Protein AF-A0A314UT58-F1 (afdb_monomer)

Secondary structure (DSSP, 8-state):
-HHHHHHHHHHHHHHTT--------SS-BPTT-B-SSGGGBPTTEEEEE-TTT-SSEEEEES----TT--S---S-GGGS-----TTTT-BTTPPPSSSPPP-SPP-B-S-HHHHHHHTTT-SHHHHHHHHHHHHHHSSSSGGGBPTTSPTT-B--

Sequence (156 aa):
MKTRQNLLLMIIASAAVFSVATACSNGQCKLLEACSSDGDCEAGLFCFSCPEAFSGSRCIRSTITDQFKLLNNSLPFNKYAFLTTHNAFAIEGEPSHTGIPRVTFTNQEDTITQQLNRSEGGGSFQALDNLNGELLCGCNDVHACVPGSPPGSCQP

Radius of gyration: 25.53 Å; Cα contacts (8 Å, |Δi|>4): 212; chains: 1; bounding box: 88×30×46 Å

Organism: NCBI:txid2094558

pLDDT: mean 77.97, std 12.22, range [48.78, 93.25]

Solvent-accessible surface area (backbone atoms only — not comparable to full-atom values): 9375 Å² total; per-residue (Å²): 113,71,69,60,53,52,51,52,52,51,53,53,56,57,58,71,69,65,74,72,82,72,59,46,68,80,33,68,18,48,83,72,33,48,33,92,42,48,66,13,19,25,92,61,32,28,46,45,66,47,80,93,81,40,89,63,35,21,10,39,74,48,46,72,82,70,87,58,64,73,88,66,82,87,62,63,79,92,76,62,74,67,81,79,69,83,64,57,84,30,30,59,92,63,77,61,91,80,76,59,79,80,89,66,78,62,81,24,86,49,56,66,69,51,56,42,52,50,41,73,69,52,38,60,62,45,52,47,35,25,49,44,4,43,72,76,27,51,19,83,28,42,89,21,47,46,87,94,54,64,72,57,49,58,52,135

Mean predicted aligned error: 14.76 Å

InterPro domains:
  IPR017946 PLC-like phosphodiesterase, TIM beta/alpha-barrel domain superfamily [SSF51695] (71-117)
  IPR051057 Phosphoinositide phospholipase C domain-containing protein [PTHR13593] (39-117)

Foldseek 3Di:
DVVVVVVVVVVVVVVVPPPPPPQQAQQDFDAFTADDFQRRHHPQWTWDDDPVPDPHTGTHGLEDPPPQPPPDLPDPPVVGDFDDDDPLVLEPPDDDPPPDDDPDHRDHPDHPVSVCVRSVVCTSVVSVQQNCLCVVANDRGVVQHDPPDHRPNGDD

Structure (mmCIF, N/CA/C/O backbone):
data_AF-A0A314UT58-F1
#
_entry.id   AF-A0A314UT58-F1
#
loop_
_atom_site.group_PDB
_atom_site.id
_atom_site.type_symbol
_atom_site.label_atom_id
_atom_site.label_alt_id
_atom_site.label_comp_id
_atom_site.label_asym_id
_atom_site.label_entity_id
_atom_site.label_seq_id
_atom_site.pdbx_PDB_ins_code
_atom_site.Cartn_x
_atom_site.Cartn_y
_atom_site.Cartn_z
_atom_site.occupancy
_atom_site.B_iso_or_equiv
_atom_site.auth_seq_id
_atom_site.auth_comp_id
_atom_site.auth_asym_id
_atom_site.auth_atom_id
_atom_site.pdbx_PDB_model_num
ATOM 1 N N . MET A 1 1 ? 67.245 2.600 -13.941 1.00 60.50 1 MET A N 1
ATOM 2 C CA . MET A 1 1 ? 66.600 2.868 -12.629 1.00 60.50 1 MET A CA 1
ATOM 3 C C . MET A 1 1 ? 65.533 3.965 -12.683 1.00 60.50 1 MET A C 1
ATOM 5 O O . MET A 1 1 ? 64.432 3.693 -12.229 1.00 60.50 1 MET A O 1
ATOM 9 N N . LYS A 1 2 ? 65.779 5.142 -13.288 1.00 58.91 2 LYS A N 1
ATOM 10 C CA . LYS A 1 2 ? 64.786 6.242 -13.391 1.00 58.91 2 LYS A CA 1
ATOM 11 C C . LYS A 1 2 ? 63.446 5.866 -14.053 1.00 58.91 2 LYS A C 1
ATOM 13 O O . LYS A 1 2 ? 62.396 6.263 -13.570 1.00 58.91 2 LYS A O 1
ATOM 18 N N . THR A 1 3 ? 63.459 5.046 -15.104 1.00 57.88 3 THR A N 1
ATOM 19 C CA . THR A 1 3 ? 62.243 4.655 -15.846 1.00 57.88 3 THR A CA 1
ATOM 20 C C . THR A 1 3 ? 61.321 3.716 -15.059 1.00 57.88 3 THR A C 1
ATOM 22 O O . THR A 1 3 ? 60.106 3.832 -15.157 1.00 57.88 3 THR A O 1
ATOM 25 N N . ARG A 1 4 ? 61.885 2.827 -14.223 1.00 64.50 4 ARG A N 1
ATOM 26 C CA . ARG A 1 4 ? 61.108 1.961 -13.314 1.00 64.50 4 ARG A CA 1
ATOM 27 C C . ARG A 1 4 ? 60.484 2.755 -12.165 1.00 64.50 4 ARG A C 1
ATOM 29 O O . ARG A 1 4 ? 59.336 2.500 -11.829 1.00 64.50 4 ARG A O 1
ATOM 36 N N . GLN A 1 5 ? 61.211 3.731 -11.614 1.00 67.69 5 GLN A N 1
ATOM 37 C CA . GLN A 1 5 ? 60.709 4.627 -10.564 1.00 67.69 5 GLN A CA 1
ATOM 38 C C . GLN A 1 5 ? 59.504 5.445 -11.054 1.00 67.69 5 GLN A C 1
ATOM 40 O O . GLN A 1 5 ? 58.493 5.519 -10.364 1.00 67.69 5 GLN A O 1
ATOM 45 N N . ASN A 1 6 ? 59.587 6.004 -12.266 1.00 66.94 6 ASN A N 1
ATOM 46 C CA . ASN A 1 6 ? 58.495 6.781 -12.856 1.00 66.94 6 ASN A CA 1
ATOM 47 C C . ASN A 1 6 ? 57.282 5.906 -13.197 1.00 66.94 6 ASN A C 1
ATOM 49 O O . ASN A 1 6 ? 56.155 6.333 -12.981 1.00 66.94 6 ASN A O 1
ATOM 53 N N . LEU A 1 7 ? 57.493 4.673 -13.673 1.00 70.69 7 LEU A N 1
ATOM 54 C CA . LEU A 1 7 ? 56.396 3.737 -13.934 1.00 70.69 7 LEU A CA 1
ATOM 55 C C . LEU A 1 7 ? 55.674 3.332 -12.637 1.00 70.69 7 LEU A C 1
ATOM 57 O O . LEU A 1 7 ? 54.449 3.321 -12.598 1.00 70.69 7 LEU A O 1
ATOM 61 N N . LEU A 1 8 ? 56.424 3.071 -11.563 1.00 69.88 8 LEU A N 1
ATOM 62 C CA . LEU A 1 8 ? 55.874 2.800 -10.230 1.00 69.88 8 LEU A CA 1
ATOM 63 C C . LEU A 1 8 ? 55.083 3.995 -9.679 1.00 69.88 8 LEU A C 1
ATOM 65 O O . LEU A 1 8 ? 53.980 3.809 -9.177 1.00 69.88 8 LEU A O 1
ATOM 69 N N . LEU A 1 9 ? 55.606 5.216 -9.824 1.00 67.69 9 LEU A N 1
ATOM 70 C CA . LEU A 1 9 ? 54.911 6.442 -9.418 1.00 67.69 9 LEU A CA 1
ATOM 71 C C . LEU A 1 9 ? 53.596 6.643 -10.185 1.00 67.69 9 LEU A C 1
ATOM 73 O O . LEU A 1 9 ? 52.600 7.022 -9.577 1.00 67.69 9 LEU A O 1
ATOM 77 N N . MET A 1 10 ? 53.564 6.337 -11.486 1.00 65.88 10 MET A N 1
ATOM 78 C CA . MET A 1 10 ? 52.345 6.432 -12.301 1.00 65.88 10 MET A CA 1
ATOM 79 C C . MET A 1 10 ? 51.303 5.370 -11.919 1.00 65.88 10 MET A C 1
ATOM 81 O O . MET A 1 10 ? 50.117 5.684 -11.854 1.00 65.88 10 MET A O 1
ATOM 85 N N . ILE A 1 11 ? 51.725 4.139 -11.599 1.00 67.12 11 ILE A N 1
ATOM 86 C CA . ILE A 1 11 ? 50.819 3.078 -11.124 1.00 67.12 11 ILE A CA 1
ATOM 87 C C . ILE A 1 11 ? 50.213 3.456 -9.764 1.00 67.12 11 ILE A C 1
ATOM 89 O O . ILE A 1 11 ? 48.997 3.369 -9.593 1.00 67.12 11 ILE A O 1
ATOM 93 N N . ILE A 1 12 ? 51.026 3.944 -8.821 1.00 64.56 12 ILE A N 1
ATOM 94 C CA . ILE A 1 12 ? 50.556 4.387 -7.497 1.00 64.56 12 ILE A CA 1
ATOM 95 C C . ILE A 1 12 ? 49.600 5.584 -7.628 1.00 64.56 12 ILE A C 1
ATOM 97 O O . ILE A 1 12 ? 48.551 5.598 -6.987 1.00 64.56 12 ILE A O 1
ATOM 101 N N . ALA A 1 13 ? 49.910 6.547 -8.504 1.00 63.28 13 ALA A N 1
ATOM 102 C CA . ALA A 1 13 ? 49.028 7.677 -8.785 1.00 63.28 13 ALA A CA 1
ATOM 103 C C . ALA A 1 13 ? 47.689 7.231 -9.398 1.00 63.28 13 ALA A C 1
ATOM 105 O O . ALA A 1 13 ? 46.651 7.756 -9.016 1.00 63.28 13 ALA A O 1
ATOM 106 N N . SER A 1 14 ? 47.683 6.232 -10.290 1.00 60.66 14 SER A N 1
ATOM 107 C CA . SER A 1 14 ? 46.442 5.695 -10.868 1.00 60.66 14 SER A CA 1
ATOM 108 C C . SER A 1 14 ? 45.594 4.898 -9.868 1.00 60.66 14 SER A C 1
ATOM 110 O O . SER A 1 14 ? 44.371 4.998 -9.899 1.00 60.66 14 SER A O 1
ATOM 112 N N . ALA A 1 15 ? 46.217 4.172 -8.933 1.00 59.03 15 ALA A N 1
ATOM 113 C CA . ALA A 1 15 ? 45.510 3.429 -7.888 1.00 59.03 15 ALA A CA 1
ATOM 114 C C . ALA A 1 15 ? 44.862 4.353 -6.839 1.00 59.03 15 ALA A C 1
ATOM 116 O O . ALA A 1 15 ? 43.792 4.038 -6.326 1.00 59.03 15 ALA A O 1
ATOM 117 N N . ALA A 1 16 ? 45.461 5.517 -6.562 1.00 57.38 16 ALA A N 1
ATOM 118 C CA . ALA A 1 16 ? 44.912 6.510 -5.635 1.00 57.38 16 ALA A CA 1
ATOM 119 C C . ALA A 1 16 ? 43.647 7.224 -6.162 1.00 57.38 16 ALA A C 1
ATOM 121 O O . ALA A 1 16 ? 42.916 7.829 -5.381 1.00 57.38 16 ALA A O 1
ATOM 122 N N . VAL A 1 17 ? 43.369 7.152 -7.471 1.00 57.56 17 VAL A N 1
ATOM 123 C CA . VAL A 1 17 ? 42.219 7.822 -8.109 1.00 57.56 17 VAL A CA 1
ATOM 124 C C . VAL A 1 17 ? 40.952 6.950 -8.096 1.00 57.56 17 VAL A C 1
ATOM 126 O O . VAL A 1 17 ? 39.850 7.467 -8.261 1.00 57.56 17 VAL A O 1
ATOM 129 N N . PHE A 1 18 ? 41.057 5.650 -7.800 1.00 51.06 18 PHE A N 1
ATOM 130 C CA . PHE A 1 18 ? 39.895 4.767 -7.648 1.00 51.06 18 PHE A CA 1
ATOM 131 C C . PHE A 1 18 ? 39.394 4.743 -6.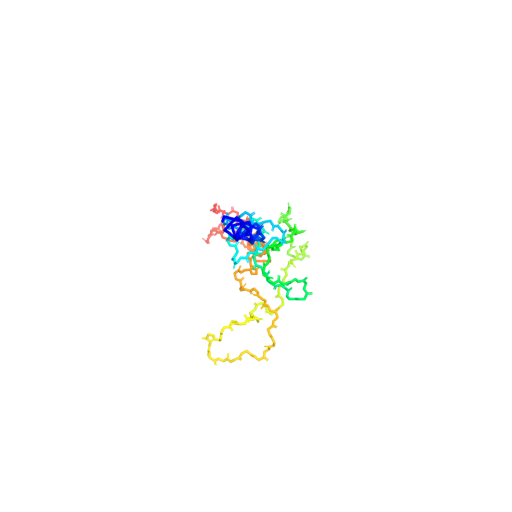200 1.00 51.06 18 PHE A C 1
ATOM 133 O O . PHE A 1 18 ? 39.420 3.719 -5.523 1.00 51.06 18 PHE A O 1
ATOM 140 N N . SER A 1 19 ? 38.897 5.885 -5.724 1.00 52.28 19 SER A N 1
ATOM 141 C CA . SER A 1 19 ? 37.987 5.889 -4.575 1.00 52.28 19 SER A CA 1
ATOM 142 C C . SER A 1 19 ? 36.631 5.386 -5.065 1.00 52.28 19 SER A C 1
ATOM 144 O O . SER A 1 19 ? 35.786 6.171 -5.491 1.00 52.28 19 SER A O 1
ATOM 146 N N . VAL A 1 20 ? 36.434 4.067 -5.092 1.00 55.75 20 VAL A N 1
ATOM 147 C CA . VAL A 1 20 ? 35.099 3.507 -5.319 1.00 55.75 20 VAL A CA 1
ATOM 148 C C . VAL A 1 20 ? 34.284 3.898 -4.094 1.00 55.75 20 VAL A C 1
ATOM 150 O O . VAL A 1 20 ? 34.598 3.461 -2.989 1.00 55.75 20 VAL A O 1
ATOM 153 N N . ALA A 1 21 ? 33.284 4.762 -4.267 1.00 55.09 21 ALA A N 1
ATOM 154 C CA . ALA A 1 21 ? 32.277 4.965 -3.240 1.00 55.09 21 ALA A CA 1
ATOM 155 C C . ALA A 1 21 ? 31.592 3.611 -3.040 1.00 55.09 21 ALA A C 1
ATOM 157 O O . ALA A 1 21 ? 30.752 3.207 -3.843 1.00 55.09 21 ALA A O 1
ATOM 158 N N . THR A 1 22 ? 32.029 2.853 -2.036 1.00 61.09 22 THR A N 1
ATOM 159 C CA . THR A 1 22 ? 31.345 1.631 -1.635 1.00 61.09 22 THR A CA 1
ATOM 160 C C . THR A 1 22 ? 29.972 2.066 -1.172 1.00 61.09 22 THR A C 1
ATOM 162 O O . THR A 1 22 ? 29.866 2.753 -0.154 1.00 61.09 22 THR A O 1
ATOM 165 N N . ALA A 1 23 ? 28.943 1.715 -1.945 1.00 62.25 23 ALA A N 1
ATOM 166 C CA . ALA A 1 23 ? 27.582 1.780 -1.454 1.00 62.25 23 ALA A CA 1
ATOM 167 C C . ALA A 1 23 ? 27.572 1.066 -0.100 1.00 62.25 23 ALA A C 1
ATOM 169 O O . ALA A 1 23 ? 28.128 -0.027 0.052 1.00 62.25 23 ALA A O 1
ATOM 170 N N . CYS A 1 24 ? 27.031 1.745 0.899 1.00 75.12 24 CYS A N 1
ATOM 171 C CA . CYS A 1 24 ? 26.650 1.123 2.150 1.00 75.12 24 CYS A CA 1
ATOM 172 C C . CYS A 1 24 ? 25.872 -0.161 1.810 1.00 75.12 24 CYS A C 1
ATOM 174 O O . CYS A 1 24 ? 25.013 -0.197 0.936 1.00 75.12 24 CYS A O 1
ATOM 176 N N . SER A 1 25 ? 26.269 -1.261 2.431 1.00 76.00 25 SER A N 1
ATOM 177 C CA . SER A 1 25 ? 25.543 -2.527 2.361 1.00 76.00 25 SER A CA 1
ATOM 178 C C . SER A 1 25 ? 25.399 -3.001 3.800 1.00 76.00 25 SER A C 1
ATOM 180 O O . SER A 1 25 ? 26.254 -2.656 4.626 1.00 76.00 25 SER A O 1
ATOM 182 N N . ASN A 1 26 ? 24.344 -3.760 4.104 1.00 83.75 26 ASN A N 1
ATOM 183 C CA . ASN A 1 26 ? 23.929 -4.184 5.456 1.00 83.75 26 ASN A CA 1
ATOM 184 C C . ASN A 1 26 ? 23.015 -3.201 6.220 1.00 83.75 26 ASN A C 1
ATOM 186 O O . ASN A 1 26 ? 23.138 -3.074 7.439 1.00 83.75 26 ASN A O 1
ATOM 190 N N . GLY A 1 27 ? 22.097 -2.511 5.539 1.00 86.88 27 GLY A N 1
ATOM 191 C CA . GLY A 1 27 ? 21.038 -1.738 6.208 1.00 86.88 27 GLY A CA 1
ATOM 192 C C . GLY A 1 27 ? 21.505 -0.451 6.892 1.00 86.88 27 GLY A C 1
ATOM 193 O O . GLY A 1 27 ? 20.851 0.027 7.816 1.00 86.88 27 GLY A O 1
ATOM 194 N N . GLN A 1 28 ? 22.664 0.080 6.496 1.00 90.69 28 GLN A N 1
ATOM 195 C CA . GLN A 1 28 ? 23.250 1.298 7.070 1.00 90.69 28 GLN A CA 1
ATOM 196 C C . GLN A 1 28 ? 23.216 2.495 6.114 1.00 90.69 28 GLN A C 1
ATOM 198 O O . GLN A 1 28 ? 23.752 3.550 6.452 1.00 90.69 28 GLN A O 1
ATOM 203 N N . CYS A 1 29 ? 22.619 2.350 4.926 1.00 92.50 29 CYS A N 1
ATOM 204 C CA . CYS A 1 29 ? 22.496 3.461 3.998 1.00 92.50 29 CYS A CA 1
ATOM 205 C C . CYS A 1 29 ? 21.497 4.498 4.486 1.00 92.50 29 CYS A C 1
ATOM 207 O O . CYS A 1 29 ? 20.322 4.205 4.729 1.00 92.50 29 CYS A O 1
ATOM 209 N N . LYS A 1 30 ? 21.971 5.737 4.549 1.00 92.06 30 LYS A N 1
ATOM 210 C CA . LYS A 1 30 ? 21.198 6.903 4.956 1.00 92.06 30 LYS A CA 1
ATOM 211 C C . LYS A 1 30 ? 20.421 7.493 3.791 1.00 92.06 30 LYS A C 1
ATOM 213 O O . LYS A 1 30 ? 20.609 7.156 2.624 1.00 92.06 30 LYS A O 1
ATOM 218 N N . LEU A 1 31 ? 19.544 8.433 4.125 1.00 90.19 31 LEU A N 1
ATOM 219 C CA . LEU A 1 31 ? 18.741 9.170 3.158 1.00 90.19 31 LEU A CA 1
ATOM 220 C C . LEU A 1 31 ? 19.621 9.778 2.045 1.00 90.19 31 LEU A C 1
ATOM 222 O O . LEU A 1 31 ? 20.561 10.518 2.323 1.00 90.19 31 LEU A O 1
ATOM 226 N N . LEU A 1 32 ? 19.253 9.492 0.794 1.00 89.75 32 LEU A N 1
ATOM 227 C CA . LEU A 1 32 ? 19.907 9.862 -0.468 1.00 89.75 32 LEU A CA 1
ATOM 228 C C . LEU A 1 32 ? 21.245 9.165 -0.771 1.00 89.75 32 LEU A C 1
ATOM 230 O O . LEU A 1 32 ? 21.841 9.444 -1.820 1.00 89.75 32 LEU A O 1
ATOM 234 N N . GLU A 1 33 ? 21.701 8.237 0.072 1.00 92.62 33 GLU A N 1
ATOM 235 C CA . GLU A 1 33 ? 22.848 7.381 -0.245 1.00 92.62 33 GLU A CA 1
ATOM 236 C C . GLU A 1 33 ? 22.476 6.329 -1.295 1.00 92.62 33 GLU A C 1
ATOM 238 O O . GLU A 1 33 ? 21.318 5.928 -1.410 1.00 92.62 33 GLU A O 1
ATOM 243 N N . ALA A 1 34 ? 23.452 5.928 -2.111 1.00 92.56 34 ALA A N 1
ATOM 244 C CA . ALA A 1 34 ? 23.240 4.944 -3.168 1.00 92.56 34 ALA A CA 1
ATOM 245 C C . ALA A 1 34 ? 22.957 3.556 -2.576 1.00 92.56 34 ALA A C 1
ATOM 247 O O . ALA A 1 34 ? 23.593 3.165 -1.601 1.00 92.56 34 ALA A O 1
ATOM 248 N N . CYS A 1 35 ? 22.050 2.810 -3.201 1.00 92.19 35 CYS A N 1
ATOM 249 C CA . CYS A 1 35 ? 21.631 1.480 -2.760 1.00 92.19 35 CYS A CA 1
ATOM 250 C C . CYS A 1 35 ? 21.391 0.557 -3.959 1.00 92.19 35 CYS A C 1
ATOM 252 O O . CYS A 1 35 ? 21.214 1.025 -5.086 1.00 92.19 35 CYS A O 1
ATOM 254 N N . SER A 1 36 ? 21.378 -0.754 -3.713 1.00 91.88 36 SER A N 1
ATOM 255 C CA . SER A 1 36 ? 21.027 -1.7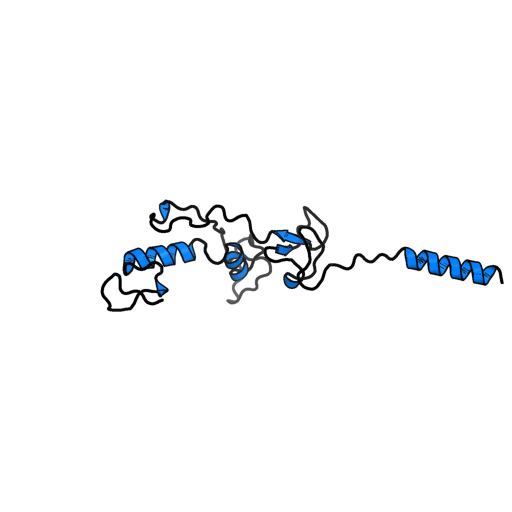75 -4.711 1.00 91.88 36 SER A CA 1
ATOM 256 C C . SER A 1 36 ? 19.735 -2.519 -4.363 1.00 91.88 36 SER A C 1
ATOM 258 O O . SER A 1 36 ? 19.038 -2.980 -5.262 1.00 91.88 36 SER A O 1
ATOM 260 N N . SER A 1 37 ? 19.403 -2.637 -3.079 1.00 89.88 37 SER A N 1
ATOM 261 C CA . SER A 1 37 ? 18.189 -3.282 -2.580 1.00 89.88 37 SER A CA 1
ATOM 262 C C . SER A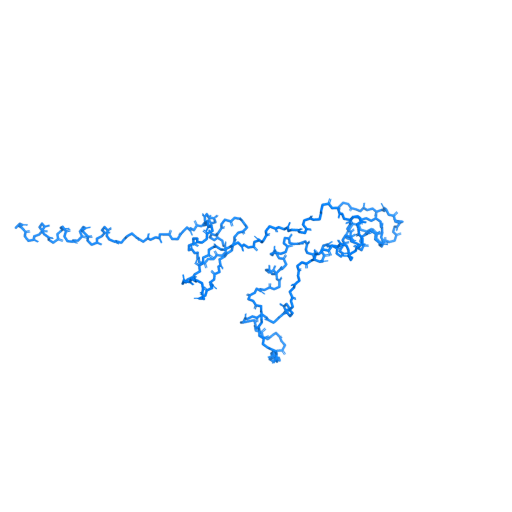 1 37 ? 17.662 -2.587 -1.327 1.00 89.88 37 SER A C 1
ATOM 264 O O . SER A 1 37 ? 18.400 -1.871 -0.650 1.00 89.88 37 SER A O 1
ATOM 266 N N . ASP A 1 38 ? 16.398 -2.832 -0.975 1.00 87.00 38 ASP A N 1
ATOM 267 C CA . ASP A 1 38 ? 15.793 -2.287 0.250 1.00 87.00 38 ASP A CA 1
ATOM 268 C C . ASP A 1 38 ? 16.583 -2.652 1.517 1.00 87.00 38 ASP A C 1
ATOM 270 O O . ASP A 1 38 ? 16.653 -1.856 2.450 1.00 87.00 38 ASP A O 1
ATOM 274 N N . GLY A 1 39 ? 17.240 -3.818 1.532 1.00 87.56 39 GLY A N 1
ATOM 275 C CA . GLY A 1 39 ? 18.073 -4.273 2.649 1.00 87.56 39 GLY A CA 1
ATOM 276 C C . GLY A 1 39 ? 19.362 -3.472 2.858 1.00 87.56 39 GLY A C 1
ATOM 277 O O . GLY A 1 39 ? 20.037 -3.668 3.867 1.00 87.56 39 GLY A O 1
ATOM 278 N N . ASP A 1 40 ? 19.718 -2.573 1.939 1.00 92.00 40 ASP A N 1
ATOM 279 C CA . ASP A 1 40 ? 20.868 -1.681 2.100 1.00 92.00 40 ASP A CA 1
ATOM 280 C C . ASP A 1 40 ? 20.533 -0.470 2.983 1.00 92.00 40 ASP A C 1
ATOM 282 O O . ASP A 1 40 ? 21.425 0.085 3.627 1.00 92.00 40 ASP A O 1
ATOM 286 N N . CYS A 1 41 ? 19.256 -0.086 3.053 1.00 90.62 41 CYS A N 1
ATOM 287 C CA . CYS A 1 41 ? 18.786 1.144 3.680 1.00 90.62 41 CYS A CA 1
ATOM 288 C C . CYS A 1 41 ? 18.496 1.006 5.183 1.00 90.62 41 CYS A C 1
ATOM 290 O O . CYS A 1 41 ? 18.089 -0.051 5.661 1.00 90.62 41 CYS A O 1
ATOM 292 N N . GLU A 1 42 ? 18.691 2.096 5.935 1.00 90.94 42 GLU A N 1
ATOM 293 C CA . GLU A 1 42 ? 18.276 2.182 7.341 1.00 90.94 42 GLU A CA 1
ATOM 294 C C . GLU A 1 42 ? 16.752 1.996 7.493 1.00 90.94 42 GLU A C 1
ATOM 296 O O . GLU A 1 42 ? 15.970 2.216 6.564 1.00 90.94 42 GLU A O 1
ATOM 301 N N . ALA A 1 43 ? 16.305 1.622 8.696 1.00 83.88 43 ALA A N 1
ATOM 302 C CA . ALA A 1 43 ? 14.882 1.465 8.993 1.00 83.88 43 ALA A CA 1
ATOM 303 C C . ALA A 1 43 ? 14.077 2.733 8.638 1.00 83.88 43 ALA A C 1
ATOM 305 O O . ALA A 1 43 ? 14.453 3.849 8.995 1.00 83.88 43 ALA A O 1
ATOM 306 N N . GLY A 1 44 ? 12.949 2.554 7.944 1.00 77.25 44 GLY A N 1
ATOM 307 C CA . GLY A 1 44 ? 12.121 3.661 7.447 1.00 77.25 44 GLY A CA 1
ATOM 308 C C . GLY A 1 44 ? 12.573 4.238 6.098 1.00 77.25 44 GLY A C 1
ATOM 309 O O . GLY A 1 44 ? 11.951 5.178 5.597 1.00 77.25 44 GLY A O 1
ATOM 310 N N . LEU A 1 45 ? 13.610 3.675 5.476 1.00 84.31 45 LEU A N 1
ATOM 311 C CA . LEU A 1 45 ? 14.057 3.993 4.121 1.00 84.31 45 LEU A CA 1
ATOM 312 C C . LEU A 1 45 ? 13.894 2.772 3.195 1.00 84.31 45 LEU A C 1
ATOM 314 O O . LEU A 1 45 ? 13.821 1.638 3.658 1.00 84.31 45 LEU A O 1
ATOM 318 N N . PHE A 1 46 ? 13.811 3.008 1.888 1.00 86.88 46 PHE A N 1
ATOM 319 C CA . PHE A 1 46 ? 13.768 1.962 0.860 1.00 86.88 46 PHE A CA 1
ATOM 320 C C . PHE A 1 46 ? 14.569 2.389 -0.367 1.00 86.88 46 PHE A C 1
ATOM 322 O O . PHE A 1 46 ? 14.818 3.583 -0.564 1.00 86.88 46 PHE A O 1
ATOM 329 N N . CYS A 1 47 ? 14.969 1.423 -1.186 1.00 89.25 47 CYS A N 1
ATOM 330 C CA . CYS A 1 47 ? 15.833 1.666 -2.323 1.00 89.25 47 CYS A CA 1
ATOM 331 C C . CYS A 1 47 ? 15.018 1.933 -3.590 1.00 89.25 47 CYS A C 1
ATOM 333 O O . CYS A 1 47 ? 14.311 1.056 -4.078 1.00 89.25 47 CYS A O 1
ATOM 335 N N . PHE A 1 48 ? 15.132 3.140 -4.150 1.00 87.25 48 PHE A N 1
ATOM 336 C CA . PHE A 1 48 ? 14.326 3.541 -5.306 1.00 87.25 48 PHE A CA 1
ATOM 337 C C . PHE A 1 48 ? 15.088 4.417 -6.291 1.00 87.25 48 PHE A C 1
ATOM 339 O O . PHE A 1 48 ? 15.966 5.188 -5.897 1.00 87.25 48 PHE A O 1
ATOM 346 N N . SER A 1 49 ? 14.706 4.350 -7.565 1.00 88.19 49 SER A N 1
ATOM 347 C CA . SER A 1 49 ? 15.214 5.215 -8.631 1.00 88.19 49 SER A CA 1
ATOM 348 C C . SER A 1 49 ? 14.138 6.187 -9.105 1.00 88.19 49 SER A C 1
ATOM 350 O O . SER A 1 49 ? 13.055 5.760 -9.483 1.00 88.19 49 SER A O 1
ATOM 352 N N . CYS A 1 50 ? 14.459 7.478 -9.162 1.00 80.31 50 CYS A N 1
ATOM 353 C CA . CYS A 1 50 ? 13.621 8.498 -9.794 1.00 80.31 50 CYS A CA 1
ATOM 354 C C . CYS A 1 50 ? 14.464 9.227 -10.852 1.00 80.31 50 CYS A C 1
ATOM 356 O O . CYS A 1 50 ? 15.197 10.156 -10.495 1.00 80.31 50 CYS A O 1
ATOM 358 N N . PRO A 1 51 ? 14.416 8.796 -12.127 1.00 83.62 51 PRO A N 1
ATOM 359 C CA . PRO A 1 51 ? 15.243 9.346 -13.206 1.00 83.62 51 PRO A CA 1
ATOM 360 C C . PRO A 1 51 ? 15.139 10.868 -13.377 1.00 83.62 51 PRO A C 1
ATOM 362 O O . PRO A 1 51 ? 16.102 11.515 -13.783 1.00 83.62 51 PRO A O 1
ATOM 365 N N . GLU A 1 52 ? 13.988 11.446 -13.041 1.00 82.38 52 GLU A N 1
ATOM 366 C CA . GLU A 1 52 ? 13.681 12.874 -13.119 1.00 82.38 52 GLU A CA 1
ATOM 367 C C . GLU A 1 52 ? 14.411 13.689 -12.045 1.00 82.38 52 GLU A C 1
ATOM 369 O O . GLU A 1 52 ? 14.644 14.884 -12.228 1.00 82.38 52 GLU A O 1
ATOM 374 N N . ALA A 1 53 ? 14.768 13.056 -10.924 1.00 74.06 53 ALA A N 1
ATOM 375 C CA . ALA A 1 53 ? 15.402 13.706 -9.783 1.00 74.06 53 ALA A CA 1
ATOM 376 C C . ALA A 1 53 ? 16.884 13.331 -9.629 1.00 74.06 53 ALA A C 1
ATOM 378 O O . ALA A 1 53 ? 17.699 14.182 -9.268 1.00 74.06 53 ALA A O 1
ATOM 379 N N . PHE A 1 54 ? 17.257 12.070 -9.871 1.00 83.50 54 PHE A N 1
ATOM 380 C CA . PHE A 1 54 ? 18.620 11.576 -9.677 1.00 83.50 54 PHE A CA 1
ATOM 381 C C . PHE A 1 54 ? 18.934 10.324 -10.508 1.00 83.50 54 PHE A C 1
ATOM 383 O O . PHE A 1 54 ? 18.084 9.483 -10.778 1.00 83.50 54 PHE A O 1
ATOM 390 N N . SER A 1 55 ? 20.210 10.167 -10.870 1.00 89.38 55 SER A N 1
ATOM 391 C CA . SER A 1 55 ? 20.704 8.949 -11.519 1.00 89.38 55 SER A CA 1
ATOM 392 C C . SER A 1 55 ? 20.960 7.832 -10.504 1.00 89.38 55 SER A C 1
ATOM 394 O O . SER A 1 55 ? 21.590 8.067 -9.466 1.00 89.38 55 SER A O 1
ATOM 396 N N . GLY A 1 56 ? 20.533 6.615 -10.855 1.00 89.94 56 GLY A N 1
ATOM 397 C CA . GLY A 1 56 ? 20.670 5.411 -10.031 1.00 89.94 56 GLY A CA 1
ATOM 398 C C . GLY A 1 56 ? 19.628 5.309 -8.914 1.00 89.94 56 GLY A C 1
ATOM 399 O O . GLY A 1 56 ? 18.776 6.184 -8.759 1.00 89.94 56 GLY A O 1
ATOM 400 N N . SER A 1 57 ? 19.708 4.231 -8.134 1.00 91.31 57 SER A N 1
ATOM 401 C CA . SER A 1 57 ? 18.838 4.019 -6.975 1.00 91.31 57 SER A CA 1
ATOM 402 C C . SER A 1 57 ? 19.462 4.586 -5.705 1.00 91.31 57 SER A C 1
ATOM 404 O O . SER A 1 57 ? 20.673 4.480 -5.480 1.00 91.31 57 SER A O 1
ATOM 406 N N . ARG A 1 58 ? 18.634 5.215 -4.872 1.00 91.62 58 ARG A N 1
ATOM 407 C CA . ARG A 1 58 ? 19.035 5.820 -3.601 1.00 91.62 58 ARG A CA 1
ATOM 408 C C . ARG A 1 58 ? 18.055 5.450 -2.500 1.00 91.62 58 ARG A C 1
ATOM 410 O O . ARG A 1 58 ? 16.873 5.243 -2.768 1.00 91.62 58 ARG A O 1
ATOM 417 N N . CYS A 1 59 ? 18.539 5.415 -1.264 1.00 90.38 59 CYS A N 1
ATOM 418 C CA . CYS A 1 59 ? 17.684 5.241 -0.103 1.00 90.38 59 CYS A CA 1
ATOM 419 C C . CYS A 1 59 ? 16.833 6.489 0.076 1.00 90.38 59 CYS A C 1
ATOM 421 O O . CYS A 1 59 ? 17.332 7.560 0.420 1.00 90.38 59 CYS A O 1
ATOM 423 N N . ILE A 1 60 ? 15.541 6.370 -0.170 1.00 87.12 60 ILE A N 1
ATOM 424 C CA . ILE A 1 60 ? 14.578 7.446 0.030 1.00 87.12 60 ILE A CA 1
ATOM 425 C C . ILE A 1 60 ? 13.648 7.088 1.181 1.00 87.12 60 ILE A C 1
ATOM 427 O O . ILE A 1 60 ? 13.556 5.928 1.585 1.00 87.12 60 ILE A O 1
ATOM 431 N N . ARG A 1 61 ? 12.989 8.095 1.763 1.00 82.38 61 ARG A N 1
ATOM 432 C CA . ARG A 1 61 ? 12.041 7.858 2.857 1.00 82.38 61 ARG A CA 1
ATOM 433 C C . ARG A 1 61 ? 10.944 6.916 2.385 1.00 82.38 61 ARG A C 1
ATOM 435 O O . ARG A 1 61 ? 10.211 7.252 1.463 1.00 82.38 61 ARG A O 1
ATOM 442 N N . SER A 1 62 ? 10.844 5.767 3.046 1.00 65.31 62 SER A N 1
ATOM 443 C CA . SER A 1 62 ? 9.743 4.818 2.870 1.00 65.31 62 SER A CA 1
ATOM 444 C C . SER A 1 62 ? 8.471 5.352 3.506 1.00 65.31 62 SER A C 1
ATOM 446 O O . SER A 1 62 ? 7.381 5.157 2.977 1.00 65.31 62 SER A O 1
ATOM 448 N N . THR A 1 63 ? 8.639 6.087 4.606 1.00 56.28 63 THR A N 1
ATOM 449 C CA . THR A 1 63 ? 7.560 6.650 5.399 1.00 56.28 63 THR A CA 1
ATOM 450 C C . THR A 1 63 ? 7.588 8.173 5.367 1.00 56.28 63 THR A C 1
ATOM 452 O O . THR A 1 63 ? 8.583 8.849 5.654 1.00 56.28 63 THR A O 1
ATOM 455 N N . ILE A 1 64 ? 6.439 8.732 5.014 1.00 54.38 64 ILE A N 1
ATOM 456 C CA . ILE A 1 64 ? 6.060 10.084 5.411 1.00 54.38 64 ILE A CA 1
ATOM 457 C C . ILE A 1 64 ? 5.867 10.027 6.933 1.00 54.38 64 ILE A C 1
ATOM 459 O O . ILE A 1 64 ? 5.409 9.002 7.430 1.00 54.38 64 ILE A O 1
ATOM 463 N N . THR A 1 65 ? 6.209 11.078 7.691 1.00 48.78 65 THR A N 1
ATOM 464 C CA . THR A 1 65 ? 5.779 11.146 9.099 1.00 48.78 65 THR A CA 1
ATOM 465 C C . THR A 1 65 ? 4.277 10.890 9.125 1.00 48.78 65 THR A C 1
ATOM 467 O O . THR A 1 65 ? 3.553 11.645 8.470 1.00 48.78 65 THR A O 1
ATOM 470 N N . ASP A 1 66 ? 3.832 9.836 9.813 1.00 54.41 66 ASP A N 1
ATOM 471 C CA . ASP A 1 66 ? 2.419 9.481 9.875 1.00 54.41 66 ASP A CA 1
ATOM 472 C C . ASP A 1 66 ? 1.643 10.624 10.538 1.00 54.41 66 ASP A C 1
ATOM 474 O O . ASP A 1 66 ? 1.601 10.776 11.760 1.00 54.41 66 ASP A O 1
ATOM 478 N N . GLN A 1 67 ? 1.061 11.482 9.701 1.00 48.81 67 GLN A N 1
ATOM 479 C CA . GLN A 1 67 ? 0.230 12.595 10.151 1.00 48.81 67 GLN A CA 1
ATOM 480 C C . GLN A 1 67 ? -1.134 12.108 10.647 1.00 48.81 67 GLN A C 1
ATOM 482 O O . GLN A 1 67 ? -1.911 12.898 11.180 1.00 48.81 67 GLN A O 1
ATOM 487 N N . PHE A 1 68 ? -1.420 10.817 10.476 1.00 55.97 68 PHE A N 1
ATOM 488 C CA . PHE A 1 68 ? -2.672 10.161 10.809 1.00 55.97 68 PHE A CA 1
ATOM 489 C C . PHE A 1 68 ? -2.520 9.156 11.942 1.00 55.97 68 PHE A C 1
ATOM 491 O O . PHE A 1 68 ? -3.496 8.464 12.237 1.00 55.97 68 PHE A O 1
ATOM 498 N N . LYS A 1 69 ? -1.356 9.125 12.612 1.00 58.34 69 LYS A N 1
ATOM 499 C CA . LYS A 1 69 ? -1.117 8.263 13.765 1.00 58.34 69 LYS A CA 1
ATOM 500 C C . LYS A 1 69 ? -2.283 8.423 14.716 1.00 58.34 69 LYS A C 1
ATOM 502 O O . LYS A 1 69 ? -2.502 9.507 15.263 1.00 58.34 69 LYS A O 1
ATOM 507 N N . LEU A 1 70 ? -3.075 7.362 14.838 1.00 59.03 70 LEU A N 1
ATOM 508 C CA . LEU A 1 70 ? -4.383 7.432 15.463 1.00 59.03 70 LEU A CA 1
ATOM 509 C C . LEU A 1 70 ? -4.183 7.650 16.968 1.00 59.03 70 LEU A C 1
ATOM 511 O O . LEU A 1 70 ? -4.023 6.711 17.740 1.00 59.03 70 LEU A O 1
ATOM 515 N N . LEU A 1 71 ? -4.139 8.913 17.397 1.00 62.34 71 LEU A N 1
ATOM 516 C CA . LEU A 1 71 ? -3.971 9.267 18.811 1.00 62.34 71 LEU A CA 1
ATOM 517 C C . LEU A 1 71 ? -5.189 8.840 19.644 1.00 62.34 71 LEU A C 1
ATOM 519 O O . LEU A 1 71 ? -5.099 8.725 20.862 1.00 62.34 71 LEU A O 1
ATOM 523 N N . ASN A 1 72 ? -6.333 8.647 18.982 1.00 64.88 72 ASN A N 1
ATOM 524 C CA . ASN A 1 72 ? -7.602 8.244 19.566 1.00 64.88 72 ASN A CA 1
ATOM 525 C C . ASN A 1 72 ? -8.409 7.476 18.505 1.00 64.88 72 ASN A C 1
ATOM 527 O O . ASN A 1 72 ? -8.608 8.007 17.414 1.00 64.88 72 ASN A O 1
ATOM 531 N N . ASN A 1 73 ? -8.867 6.262 18.817 1.00 66.44 73 ASN A N 1
ATOM 532 C CA . ASN A 1 73 ? -9.648 5.359 17.955 1.00 66.44 73 ASN A CA 1
ATOM 533 C C . ASN A 1 73 ? -11.166 5.383 18.218 1.00 66.44 73 ASN A C 1
ATOM 535 O O . ASN A 1 73 ? -11.903 4.626 17.599 1.00 66.44 73 ASN A O 1
ATOM 539 N N . SER A 1 74 ? -11.649 6.253 19.105 1.00 74.38 74 SER A N 1
ATOM 540 C CA . SER A 1 74 ? -13.060 6.315 19.506 1.00 74.38 74 SER A CA 1
ATOM 541 C C . SER A 1 74 ? -13.942 7.174 18.591 1.00 74.38 74 SER A C 1
ATOM 543 O O . SER A 1 74 ? -15.139 7.305 18.845 1.00 74.38 74 SER A O 1
ATOM 545 N N . LEU A 1 75 ? -13.384 7.828 17.567 1.00 71.81 75 LEU A N 1
ATOM 546 C CA . LEU A 1 75 ? -14.167 8.640 16.635 1.00 71.81 75 LEU A CA 1
ATOM 547 C C . LEU A 1 75 ? -14.686 7.769 15.477 1.00 71.81 75 LEU A C 1
ATOM 549 O O . LEU A 1 75 ? -14.059 6.783 15.106 1.00 71.81 75 LEU A O 1
ATOM 553 N N . PRO A 1 76 ? -15.826 8.115 14.859 1.00 71.81 76 PRO A N 1
ATOM 554 C CA . PRO A 1 76 ? -16.301 7.401 13.677 1.00 71.81 76 PRO A CA 1
ATOM 555 C C . PRO A 1 76 ? -15.358 7.602 12.477 1.00 71.81 76 PRO A C 1
ATOM 557 O O . PRO A 1 76 ? -14.710 8.641 12.357 1.00 71.81 76 PRO A O 1
ATOM 560 N N . PHE A 1 77 ? -15.329 6.634 11.550 1.00 71.56 77 PHE A N 1
ATOM 561 C CA . PHE A 1 77 ? -14.410 6.573 10.393 1.00 71.56 77 PHE A CA 1
ATOM 562 C C . PHE A 1 77 ? -14.260 7.889 9.615 1.00 71.56 77 PHE A C 1
ATOM 564 O O . PHE A 1 77 ? -13.170 8.253 9.186 1.00 71.56 77 PHE A O 1
ATOM 571 N N . ASN A 1 78 ? -15.345 8.652 9.475 1.00 74.00 78 ASN A N 1
ATOM 572 C CA . ASN A 1 78 ? -15.367 9.931 8.765 1.00 74.00 78 ASN A CA 1
ATOM 573 C C . ASN A 1 78 ? -14.691 11.101 9.512 1.00 74.00 78 ASN A C 1
ATOM 575 O O . ASN A 1 78 ? -14.770 12.242 9.053 1.00 74.00 78 ASN A O 1
ATOM 579 N N . LYS A 1 79 ? -14.087 10.856 10.678 1.00 76.31 79 LYS A N 1
ATOM 580 C CA . LYS A 1 79 ? -13.317 11.838 11.456 1.00 76.31 79 LYS A CA 1
ATOM 581 C C . LYS A 1 79 ? -11.810 11.658 11.337 1.00 76.31 79 LYS A C 1
ATOM 583 O O . LYS A 1 79 ? -11.075 12.485 11.871 1.00 76.31 79 LYS A O 1
ATOM 588 N N . TYR A 1 80 ? -11.369 10.639 10.611 1.00 70.62 80 TYR A N 1
ATOM 589 C CA . TYR A 1 80 ? -9.967 10.414 10.300 1.00 70.62 80 TYR A CA 1
ATOM 590 C C . TYR A 1 80 ? -9.671 10.783 8.853 1.00 70.62 80 TYR A C 1
ATOM 592 O O . TYR A 1 80 ? -10.552 10.805 7.992 1.00 70.62 80 TYR A O 1
ATOM 600 N N . ALA A 1 81 ? -8.404 11.076 8.602 1.00 71.44 81 ALA A N 1
ATOM 601 C CA . ALA A 1 81 ? -7.872 11.206 7.264 1.00 71.44 81 ALA A CA 1
ATOM 602 C C . ALA A 1 81 ? -6.997 9.983 6.983 1.00 71.44 81 ALA A C 1
ATOM 604 O O . ALA A 1 81 ? -6.293 9.498 7.865 1.00 71.44 81 ALA A O 1
ATOM 605 N N . PHE A 1 82 ? -7.096 9.470 5.762 1.00 71.69 82 PHE A N 1
ATOM 606 C CA . PHE A 1 82 ? -6.432 8.242 5.353 1.00 71.69 82 PHE A CA 1
ATOM 607 C C . PHE A 1 82 ? -5.607 8.492 4.104 1.00 71.69 82 PHE A C 1
ATOM 609 O O . PHE A 1 82 ? -6.082 9.124 3.156 1.00 71.69 82 PHE A O 1
ATOM 616 N N . LEU A 1 83 ? -4.398 7.939 4.079 1.00 71.75 83 LEU A N 1
ATOM 617 C CA . LEU A 1 83 ? -3.652 7.809 2.840 1.00 71.75 83 LEU A CA 1
ATOM 618 C C . LEU A 1 83 ? -4.284 6.687 2.012 1.00 71.75 83 LEU A C 1
ATOM 620 O O . LEU A 1 83 ? -4.510 5.586 2.509 1.00 71.75 83 LEU A O 1
ATOM 624 N N . THR A 1 84 ? -4.606 6.982 0.756 1.00 75.94 84 THR A N 1
ATOM 625 C CA . THR A 1 84 ? -5.225 6.021 -0.160 1.00 75.94 84 THR A CA 1
ATOM 626 C C . THR A 1 84 ? -4.517 6.050 -1.502 1.00 75.94 84 THR A C 1
ATOM 628 O O . THR A 1 84 ? -3.999 7.086 -1.923 1.00 75.94 84 THR A O 1
ATOM 631 N N . THR A 1 85 ? -4.521 4.904 -2.178 1.00 79.00 85 THR A N 1
ATOM 632 C CA . THR A 1 85 ? -3.919 4.738 -3.497 1.00 79.00 85 THR A CA 1
ATOM 633 C C . THR A 1 85 ? -5.004 4.522 -4.544 1.00 79.00 85 THR A C 1
ATOM 635 O O . THR A 1 85 ? -5.731 3.527 -4.507 1.00 79.00 85 THR A O 1
ATOM 638 N N . HIS A 1 86 ? -5.110 5.435 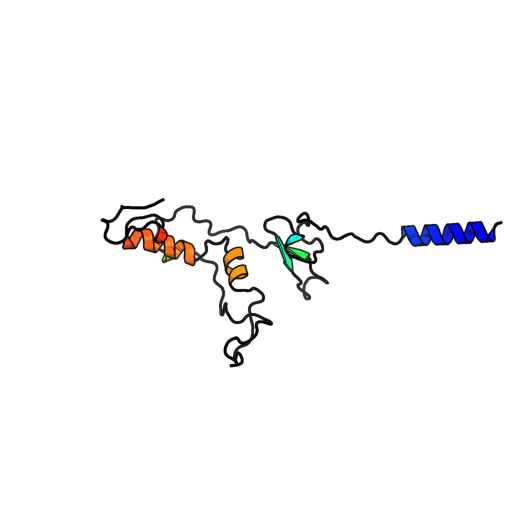-5.506 1.00 83.62 86 HIS A N 1
ATOM 639 C CA . HIS A 1 86 ? -6.024 5.273 -6.633 1.00 83.62 86 HIS A CA 1
ATOM 640 C C . HIS A 1 86 ? -5.481 4.224 -7.612 1.00 83.62 86 HIS A C 1
ATOM 642 O O . HIS A 1 86 ? -4.324 4.297 -8.012 1.00 83.62 86 HIS A O 1
ATOM 648 N N . ASN A 1 87 ? -6.320 3.271 -8.029 1.00 87.31 87 ASN A N 1
ATOM 649 C CA . ASN A 1 87 ? -5.927 2.159 -8.905 1.00 87.31 87 ASN A CA 1
ATOM 650 C C . ASN A 1 87 ? -4.754 1.321 -8.357 1.00 87.31 87 ASN A C 1
ATOM 652 O O . ASN A 1 87 ? -3.849 0.959 -9.101 1.00 87.31 87 ASN A O 1
ATOM 656 N N . ALA A 1 88 ? -4.795 0.952 -7.073 1.00 86.38 88 ALA A N 1
ATOM 657 C CA . ALA A 1 88 ? -3.732 0.212 -6.377 1.00 86.38 88 ALA A CA 1
ATOM 658 C C . ALA A 1 88 ? -3.169 -1.021 -7.124 1.00 86.38 88 ALA A C 1
ATOM 660 O O . ALA A 1 88 ? -2.006 -1.366 -6.942 1.00 86.38 88 ALA A O 1
ATOM 661 N N . PHE A 1 89 ? -3.965 -1.681 -7.975 1.00 87.31 89 PHE A N 1
ATOM 662 C CA . PHE A 1 89 ? -3.557 -2.862 -8.746 1.00 87.31 89 PHE A CA 1
ATOM 663 C C . PHE A 1 89 ? -2.893 -2.547 -10.099 1.00 87.31 89 PHE A C 1
ATOM 665 O O . PHE A 1 89 ? -2.415 -3.467 -10.766 1.00 87.31 89 PHE A O 1
ATOM 672 N N . ALA A 1 90 ? -2.892 -1.291 -10.554 1.00 89.69 90 ALA A N 1
ATOM 673 C CA . ALA A 1 90 ? -2.312 -0.862 -11.828 1.00 89.69 90 ALA A CA 1
ATOM 674 C C . ALA A 1 90 ? -0.797 -0.631 -11.695 1.00 89.69 90 ALA A C 1
ATOM 676 O O . ALA A 1 90 ? -0.287 0.468 -11.916 1.00 89.69 90 ALA A O 1
ATOM 677 N N . ILE A 1 91 ? -0.114 -1.710 -11.311 1.00 90.50 91 ILE A N 1
ATOM 678 C CA . ILE A 1 91 ? 1.307 -1.755 -10.972 1.00 90.50 91 ILE A CA 1
ATOM 679 C C . ILE A 1 91 ? 2.148 -1.895 -12.244 1.00 90.50 91 ILE A C 1
ATOM 681 O O . ILE A 1 91 ? 1.833 -2.711 -13.119 1.00 90.50 91 ILE A O 1
ATOM 685 N N . GLU A 1 92 ? 3.194 -1.085 -12.351 1.00 88.38 92 GLU A N 1
ATOM 686 C CA . GLU A 1 92 ? 4.180 -1.134 -13.420 1.00 88.38 92 GLU A CA 1
ATOM 687 C C . GLU A 1 92 ? 4.925 -2.471 -13.415 1.00 88.38 92 GLU A C 1
ATOM 689 O O . GLU A 1 92 ? 5.291 -3.008 -12.374 1.00 88.38 92 GLU A O 1
ATOM 694 N N . GLY A 1 93 ? 5.094 -3.060 -14.601 1.00 85.88 93 GLY A N 1
ATOM 695 C CA . GLY A 1 93 ? 5.784 -4.340 -14.766 1.00 85.88 93 GLY A CA 1
ATOM 696 C C . GLY A 1 93 ? 5.035 -5.576 -14.247 1.00 85.88 93 GLY A C 1
ATOM 697 O O . GLY A 1 93 ? 5.456 -6.689 -14.557 1.00 85.88 93 GLY A O 1
ATOM 698 N N . GLU A 1 94 ? 3.918 -5.423 -13.524 1.00 85.81 94 GLU A N 1
ATOM 699 C CA . GLU A 1 94 ? 3.188 -6.559 -12.949 1.00 85.81 94 GLU A CA 1
ATOM 700 C C . GLU A 1 94 ? 2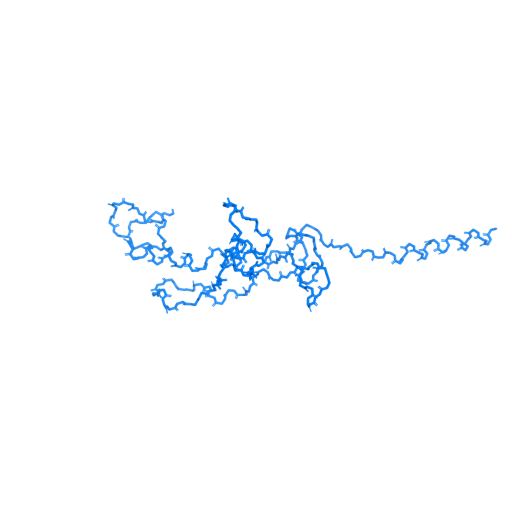.504 -7.398 -14.048 1.00 85.81 94 GLU A C 1
ATOM 702 O O . GLU A 1 94 ? 1.651 -6.872 -14.788 1.00 85.81 94 GLU A O 1
ATOM 707 N N . PRO A 1 95 ? 2.833 -8.700 -14.165 1.00 83.69 95 PRO A N 1
ATOM 708 C CA . PRO A 1 95 ? 2.279 -9.569 -15.193 1.00 83.69 95 PRO A CA 1
ATOM 709 C C . PRO A 1 95 ? 0.791 -9.864 -14.970 1.00 83.69 95 PRO A C 1
ATOM 711 O O . PRO A 1 95 ? 0.263 -9.834 -13.860 1.00 83.69 95 PRO A O 1
ATOM 714 N N . SER A 1 96 ? 0.090 -10.193 -16.057 1.00 83.00 96 SER A N 1
ATOM 715 C CA . SER A 1 96 ? -1.297 -10.649 -15.964 1.00 83.00 96 SER A CA 1
ATOM 716 C C . SER A 1 96 ? -1.362 -12.094 -15.473 1.00 83.00 96 SER A C 1
ATOM 718 O O . SER A 1 96 ? -0.920 -13.010 -16.164 1.00 83.00 96 SER A O 1
ATOM 720 N N . HIS A 1 97 ? -1.989 -12.303 -14.315 1.00 84.31 97 HIS A N 1
ATOM 721 C CA . HIS A 1 97 ? -2.248 -13.636 -13.747 1.00 84.31 97 HIS A CA 1
ATOM 722 C C . HIS A 1 97 ? -3.477 -14.330 -14.352 1.00 84.31 97 HIS A C 1
ATOM 724 O O . HIS A 1 97 ? -3.708 -15.511 -14.112 1.00 84.31 97 HIS A O 1
ATOM 730 N N . THR A 1 98 ? -4.280 -13.610 -15.140 1.00 87.62 98 THR A N 1
ATOM 731 C CA . THR A 1 98 ? -5.497 -14.134 -15.785 1.00 87.62 98 THR A CA 1
ATOM 732 C C . THR A 1 98 ? -5.322 -14.367 -17.284 1.00 87.62 98 THR A C 1
ATOM 734 O O . THR A 1 98 ? -6.220 -14.898 -17.932 1.00 87.62 98 THR A O 1
ATOM 737 N N . GLY A 1 99 ? -4.194 -13.939 -17.859 1.00 85.81 99 GLY A N 1
ATOM 738 C CA . GLY A 1 99 ? -3.956 -13.940 -19.305 1.00 85.81 99 GLY A CA 1
ATOM 739 C C . GLY A 1 99 ? -4.660 -12.802 -20.053 1.00 85.81 99 GLY A C 1
ATOM 740 O O . GLY A 1 99 ? -4.434 -12.631 -21.249 1.00 85.81 99 GLY A O 1
ATOM 741 N N . ILE A 1 100 ? -5.476 -11.993 -19.368 1.00 84.81 100 ILE A N 1
ATOM 742 C CA . ILE A 1 100 ? -6.103 -10.802 -19.945 1.00 84.81 100 ILE A CA 1
ATOM 743 C C . ILE A 1 100 ? -5.207 -9.582 -19.696 1.00 84.81 100 ILE A C 1
ATOM 745 O O . ILE A 1 100 ? -4.868 -9.305 -18.540 1.00 84.81 100 ILE A O 1
ATOM 749 N N . PRO A 1 101 ? -4.808 -8.838 -20.742 1.00 81.69 101 PRO A N 1
ATOM 750 C CA . PRO A 1 101 ? -3.991 -7.645 -20.582 1.00 81.69 101 PRO A CA 1
ATOM 751 C C . PRO A 1 101 ? -4.775 -6.511 -19.913 1.00 81.69 101 PRO A C 1
ATOM 753 O O . PRO A 1 101 ? -5.977 -6.334 -20.115 1.00 81.69 101 PRO A O 1
ATOM 756 N N . ARG A 1 102 ? -4.064 -5.715 -19.115 1.00 81.88 102 ARG A N 1
ATOM 757 C CA . ARG A 1 102 ? -4.601 -4.526 -18.451 1.00 81.88 102 ARG A CA 1
ATOM 758 C C . ARG A 1 102 ? -4.926 -3.456 -19.500 1.00 81.88 102 ARG A C 1
ATOM 760 O O . ARG A 1 102 ? -4.071 -3.113 -20.306 1.00 81.88 102 ARG A O 1
ATOM 767 N N . VAL A 1 103 ? -6.153 -2.929 -19.478 1.00 84.56 103 VAL A N 1
ATOM 768 C CA . VAL A 1 103 ? -6.631 -1.926 -20.460 1.00 84.56 103 VAL A CA 1
ATOM 769 C C . VAL A 1 103 ? -6.307 -0.485 -20.035 1.00 84.56 103 VAL A C 1
ATOM 771 O O . VAL A 1 103 ? -6.309 0.426 -20.855 1.00 84.56 103 VAL A O 1
ATOM 774 N N . THR A 1 104 ? -6.024 -0.270 -18.750 1.00 81.31 104 THR A N 1
ATOM 775 C CA . THR A 1 104 ? -5.658 1.041 -18.196 1.00 81.31 104 THR A CA 1
ATOM 776 C C . THR A 1 104 ? -4.144 1.231 -18.158 1.00 81.31 104 THR A C 1
ATOM 778 O O . THR A 1 104 ? -3.393 0.256 -18.111 1.00 81.31 104 THR A O 1
ATOM 781 N N . PHE A 1 105 ? -3.713 2.493 -18.117 1.00 86.44 105 PHE A N 1
ATOM 782 C CA . PHE A 1 105 ? -2.341 2.857 -17.777 1.00 86.44 105 PHE A CA 1
ATOM 783 C C . PHE A 1 105 ? -1.963 2.328 -16.389 1.00 86.44 105 PHE A C 1
ATOM 785 O O . PHE A 1 105 ? -2.825 2.160 -15.519 1.00 86.44 105 PHE A O 1
ATOM 792 N N . THR A 1 106 ? -0.674 2.069 -16.200 1.00 87.31 106 THR A N 1
ATOM 793 C CA . THR A 1 106 ? -0.078 1.814 -14.891 1.00 87.31 106 THR A CA 1
ATOM 794 C C . THR A 1 106 ? 0.213 3.147 -14.220 1.00 87.31 106 THR A C 1
ATOM 796 O O . THR A 1 106 ? 0.687 4.084 -14.859 1.00 87.31 106 THR A O 1
ATOM 799 N N . ASN A 1 107 ? -0.134 3.258 -12.945 1.00 86.75 107 ASN A N 1
ATOM 800 C CA . ASN A 1 107 ? 0.125 4.451 -12.139 1.00 86.75 107 ASN A CA 1
ATOM 801 C C . ASN A 1 107 ? 0.722 4.119 -10.773 1.00 86.75 107 ASN A C 1
ATOM 803 O O . ASN A 1 107 ? 0.851 5.012 -9.942 1.00 86.75 107 ASN A O 1
ATOM 807 N N . GLN A 1 108 ? 1.062 2.851 -10.543 1.00 88.88 108 GLN A N 1
ATOM 808 C CA . GLN A 1 108 ? 1.644 2.379 -9.301 1.00 88.88 108 GLN A CA 1
ATOM 809 C C . G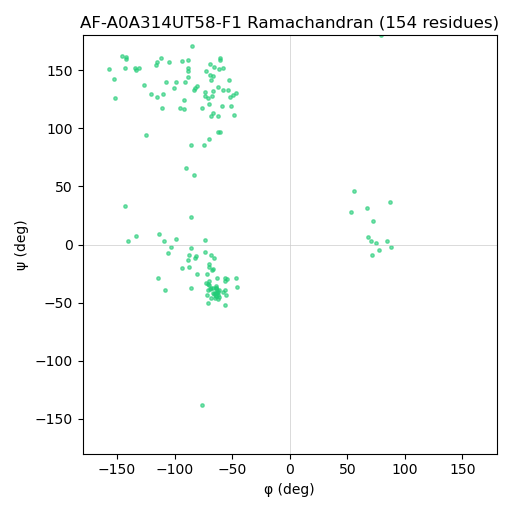LN A 1 108 ? 3.006 1.746 -9.563 1.00 88.88 108 GLN A C 1
ATOM 811 O O . GLN A 1 108 ? 3.122 0.863 -10.399 1.00 88.88 108 GLN A O 1
ATOM 816 N N . GLU A 1 109 ? 4.009 2.172 -8.809 1.00 86.69 109 GLU A N 1
ATOM 817 C CA . GLU A 1 109 ? 5.367 1.600 -8.828 1.00 86.69 109 GLU A CA 1
ATOM 818 C C . GLU A 1 109 ? 5.532 0.514 -7.748 1.00 86.69 109 GLU A C 1
ATOM 820 O O . GLU A 1 109 ? 6.413 -0.337 -7.813 1.00 86.69 109 GLU A O 1
ATOM 825 N N . ASP A 1 110 ? 4.661 0.539 -6.735 1.00 81.75 110 ASP A N 1
ATOM 826 C CA . ASP A 1 110 ? 4.710 -0.344 -5.573 1.00 81.75 110 ASP A CA 1
ATOM 827 C C . ASP A 1 110 ? 3.751 -1.528 -5.697 1.00 81.75 110 ASP A C 1
ATOM 829 O O . ASP A 1 110 ? 2.575 -1.367 -6.044 1.00 81.75 110 ASP A O 1
ATOM 833 N N . THR A 1 111 ? 4.202 -2.706 -5.262 1.00 84.81 111 THR A N 1
ATOM 834 C CA . THR A 1 111 ? 3.322 -3.860 -5.026 1.00 84.81 111 THR A CA 1
ATOM 835 C C . THR A 1 111 ? 2.269 -3.557 -3.956 1.00 84.81 111 THR A C 1
ATOM 837 O O . THR A 1 111 ? 2.445 -2.671 -3.118 1.00 84.81 111 THR A O 1
ATOM 840 N N . ILE A 1 112 ? 1.183 -4.337 -3.915 1.00 83.69 112 ILE A N 1
ATOM 841 C CA . ILE A 1 112 ? 0.138 -4.179 -2.886 1.00 83.69 112 ILE A CA 1
ATOM 842 C C . ILE A 1 112 ? 0.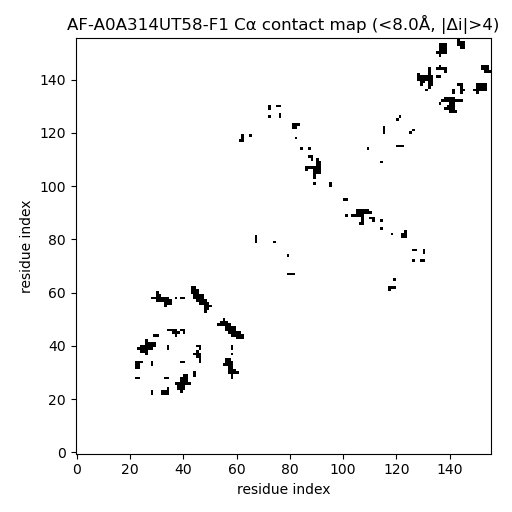724 -4.270 -1.470 1.00 83.69 112 ILE A C 1
ATOM 844 O O . ILE A 1 112 ? 0.409 -3.447 -0.614 1.00 83.69 112 ILE A O 1
ATOM 848 N N . THR A 1 113 ? 1.623 -5.225 -1.225 1.00 80.50 113 THR A N 1
ATOM 849 C CA . THR A 1 113 ? 2.283 -5.378 0.078 1.00 80.50 113 THR A CA 1
ATOM 850 C C . THR A 1 113 ? 3.125 -4.154 0.434 1.00 80.50 113 THR A C 1
ATOM 852 O O . THR A 1 113 ? 3.078 -3.697 1.573 1.00 80.50 113 THR A O 1
ATOM 855 N N . GLN A 1 114 ? 3.851 -3.572 -0.523 1.00 78.12 114 GLN A N 1
ATOM 856 C CA . GLN A 1 114 ? 4.615 -2.344 -0.287 1.00 78.12 114 GLN A CA 1
ATOM 857 C C . GLN A 1 114 ? 3.697 -1.150 0.002 1.00 78.12 114 GLN A C 1
ATOM 859 O O . GLN A 1 114 ? 3.954 -0.426 0.958 1.00 78.12 114 GLN A O 1
ATOM 864 N N . GLN A 1 115 ? 2.593 -0.981 -0.732 1.00 79.69 115 GLN A N 1
ATOM 865 C CA . GLN A 1 115 ? 1.611 0.082 -0.468 1.00 79.69 115 GLN A CA 1
ATOM 866 C C . GLN A 1 115 ? 1.040 0.001 0.962 1.00 79.69 115 GLN A C 1
ATOM 868 O O . GLN A 1 115 ? 0.906 1.019 1.646 1.00 79.69 115 GLN A O 1
ATOM 873 N N . LEU A 1 116 ? 0.750 -1.214 1.439 1.00 76.38 116 LEU A N 1
ATOM 874 C CA . LEU A 1 116 ? 0.277 -1.457 2.806 1.00 76.38 116 LEU A CA 1
ATOM 875 C C . LEU A 1 116 ? 1.368 -1.188 3.851 1.00 76.38 116 LEU A C 1
ATOM 877 O O . LEU A 1 116 ? 1.120 -0.488 4.833 1.00 76.38 116 LEU A O 1
ATOM 881 N N . ASN A 1 117 ? 2.586 -1.684 3.623 1.00 71.88 117 ASN A N 1
ATOM 882 C CA . ASN A 1 117 ? 3.711 -1.499 4.542 1.00 71.88 117 ASN A CA 1
ATOM 883 C C . ASN A 1 117 ? 4.117 -0.025 4.678 1.00 71.88 117 ASN A C 1
ATOM 885 O O . ASN A 1 117 ? 4.438 0.426 5.774 1.00 71.88 117 ASN A O 1
ATOM 889 N N . ARG A 1 118 ? 4.062 0.745 3.585 1.00 67.88 118 ARG A N 1
ATOM 890 C CA . ARG A 1 118 ? 4.309 2.198 3.589 1.00 67.88 118 ARG A CA 1
ATOM 891 C C . ARG A 1 118 ? 3.238 2.988 4.336 1.00 67.88 118 ARG A C 1
ATOM 893 O O . ARG A 1 118 ? 3.514 4.088 4.797 1.00 67.88 118 ARG A O 1
ATOM 900 N N . SER A 1 119 ? 2.047 2.416 4.491 1.00 64.31 119 SER A N 1
ATOM 901 C CA . SER A 1 119 ? 0.968 2.961 5.323 1.00 64.31 119 SER A CA 1
ATOM 902 C C . SER A 1 119 ? 1.101 2.534 6.799 1.00 64.31 119 SER A C 1
ATOM 904 O O . SER A 1 119 ? 0.098 2.448 7.502 1.00 64.31 119 SER A O 1
ATOM 906 N N . GLU A 1 120 ? 2.319 2.183 7.240 1.00 61.44 120 GLU A N 1
ATOM 907 C CA . GLU A 1 120 ? 2.661 1.634 8.566 1.00 61.44 120 GLU A CA 1
ATOM 908 C C . GLU A 1 120 ? 1.833 0.399 8.977 1.00 61.44 120 GLU A C 1
ATOM 910 O O . GLU A 1 120 ? 1.613 0.145 10.157 1.00 61.44 120 GLU A O 1
ATOM 915 N N . GLY A 1 121 ? 1.357 -0.392 8.004 1.00 54.03 121 GLY A N 1
ATOM 916 C CA . GLY A 1 121 ? 0.522 -1.574 8.266 1.00 54.03 121 GLY A CA 1
ATOM 917 C C . GLY A 1 121 ? -0.868 -1.246 8.826 1.00 54.03 121 GLY A C 1
ATOM 918 O O . GLY A 1 121 ? -1.623 -2.158 9.154 1.00 54.03 121 GLY A O 1
ATOM 919 N N . GLY A 1 122 ? -1.212 0.043 8.895 1.00 60.41 122 GLY A N 1
ATOM 920 C CA . GLY A 1 122 ? -2.272 0.565 9.742 1.00 60.41 122 GLY A CA 1
ATOM 921 C C . GLY A 1 122 ? -3.086 1.697 9.130 1.00 60.41 122 GLY A C 1
ATOM 922 O O . GLY A 1 122 ? -3.492 2.618 9.828 1.00 60.41 122 GLY A O 1
ATOM 923 N N . GLY A 1 123 ? -3.283 1.674 7.812 1.00 63.59 123 GLY A N 1
ATOM 924 C CA . GLY A 1 123 ? -4.058 2.693 7.101 1.00 63.59 123 GLY A CA 1
ATOM 925 C C . GLY A 1 123 ? -5.572 2.529 7.281 1.00 63.59 123 GLY A C 1
ATOM 926 O O . GLY A 1 123 ? -6.084 2.184 8.345 1.00 63.59 123 GLY A O 1
ATOM 927 N N . SER A 1 124 ? -6.322 2.716 6.194 1.00 64.81 124 SER A N 1
ATOM 928 C CA . SER A 1 124 ? -7.780 2.531 6.204 1.00 64.81 124 SER A CA 1
ATOM 929 C C . SER A 1 124 ? -8.227 1.144 6.675 1.00 64.81 124 SER A C 1
ATOM 931 O O . SER A 1 124 ? -9.314 1.032 7.230 1.00 64.81 124 SER A O 1
ATOM 933 N N . PHE A 1 125 ? -7.410 0.106 6.467 1.00 67.31 125 PHE A N 1
ATOM 934 C CA . PHE A 1 125 ? -7.741 -1.268 6.847 1.00 67.31 125 PHE A CA 1
ATOM 935 C C . PHE A 1 125 ? -7.717 -1.478 8.363 1.00 67.31 125 PHE A C 1
ATOM 937 O O . PHE A 1 125 ? -8.728 -1.891 8.909 1.00 67.31 125 PHE A O 1
ATOM 944 N N . GLN A 1 126 ? -6.649 -1.083 9.063 1.00 72.31 126 GLN A N 1
ATOM 945 C CA . GLN A 1 126 ? -6.621 -1.182 10.528 1.00 72.31 126 GLN A CA 1
ATOM 946 C C . GLN A 1 126 ? -7.672 -0.276 11.180 1.00 72.31 126 GLN A C 1
ATOM 948 O O . GLN A 1 126 ? -8.293 -0.648 12.169 1.00 72.31 126 GLN A O 1
ATOM 953 N N . ALA A 1 127 ? -7.931 0.905 10.614 1.00 69.12 127 ALA A N 1
ATOM 954 C CA . ALA A 1 127 ? -9.018 1.747 11.102 1.00 69.12 127 ALA A CA 1
ATOM 955 C C . ALA A 1 127 ? -10.396 1.100 10.907 1.00 69.12 127 ALA A C 1
ATOM 957 O O . ALA A 1 127 ? -11.263 1.243 11.767 1.00 69.12 127 ALA A O 1
ATOM 958 N N . LEU A 1 128 ? -10.600 0.387 9.795 1.00 74.81 128 LEU A N 1
ATOM 959 C CA . LEU A 1 128 ? -11.811 -0.388 9.556 1.00 74.81 128 LEU A CA 1
ATOM 960 C C . LEU A 1 128 ? -11.916 -1.568 10.528 1.00 74.81 128 LEU A C 1
ATOM 962 O O . LEU A 1 128 ? -12.995 -1.791 11.067 1.00 74.81 128 LEU A O 1
ATOM 966 N N . ASP A 1 129 ? -10.821 -2.276 10.793 1.00 80.88 129 ASP A N 1
ATOM 967 C CA . ASP A 1 129 ? -10.780 -3.394 11.739 1.00 80.88 129 ASP A CA 1
ATOM 968 C C . ASP A 1 129 ? -11.085 -2.928 13.168 1.00 80.88 129 ASP A C 1
ATOM 970 O O . ASP A 1 129 ? -11.937 -3.517 13.834 1.00 80.88 129 ASP A O 1
ATOM 974 N N . ASN A 1 130 ? -10.504 -1.807 13.601 1.00 80.62 130 ASN A N 1
ATOM 975 C CA . ASN A 1 130 ? -10.801 -1.189 14.895 1.00 80.62 130 ASN A CA 1
ATOM 976 C C . ASN A 1 130 ? -12.269 -0.744 14.990 1.00 80.62 130 ASN A C 1
ATOM 978 O O . ASN A 1 130 ? -12.956 -1.037 15.967 1.00 80.62 130 ASN A O 1
ATOM 982 N N . LEU A 1 131 ? -12.782 -0.063 13.957 1.00 78.81 131 LEU A N 1
ATOM 983 C CA . LEU A 1 131 ? -14.171 0.402 13.924 1.00 78.81 131 LEU A CA 1
ATOM 984 C C . LEU A 1 131 ? -15.160 -0.767 13.932 1.00 78.81 131 LEU A C 1
ATOM 986 O O . LEU A 1 131 ? -16.187 -0.709 14.607 1.00 78.81 131 LEU A O 1
ATOM 990 N N . ASN A 1 132 ? -14.865 -1.818 13.171 1.00 81.25 132 ASN A N 1
ATOM 991 C CA . ASN A 1 132 ? -15.686 -3.017 13.120 1.00 81.25 132 ASN A CA 1
ATOM 992 C C . ASN A 1 132 ? -15.658 -3.755 14.457 1.00 81.25 132 ASN A C 1
ATOM 994 O O . ASN A 1 132 ? -16.705 -4.238 14.877 1.00 81.25 132 ASN A O 1
ATOM 998 N N . GLY A 1 133 ? -14.518 -3.803 15.149 1.00 86.44 133 GLY A N 1
ATOM 999 C CA . GLY A 1 133 ? -14.439 -4.329 16.511 1.00 86.44 133 GLY A CA 1
ATOM 1000 C C . GLY A 1 133 ? -15.392 -3.601 17.456 1.00 86.44 133 GLY A C 1
ATOM 1001 O O . GLY A 1 133 ? -16.234 -4.231 18.102 1.00 86.44 133 GLY A O 1
ATOM 1002 N N . GLU A 1 134 ? -15.323 -2.270 17.484 1.00 85.19 134 GLU A N 1
ATOM 1003 C CA . GLU A 1 134 ? -16.145 -1.450 18.377 1.00 85.19 134 GLU A CA 1
ATOM 1004 C C . GLU A 1 134 ? -17.634 -1.589 18.036 1.00 85.19 134 GLU A C 1
ATOM 1006 O O . GLU A 1 134 ? -18.473 -1.792 18.915 1.00 85.19 134 GLU A O 1
ATOM 1011 N N . LEU A 1 135 ? -17.972 -1.550 16.745 1.00 84.19 135 LEU A N 1
ATOM 1012 C CA . LEU A 1 135 ? -19.352 -1.603 16.268 1.00 84.19 135 LEU A CA 1
ATOM 1013 C C . LEU A 1 135 ? -19.997 -2.986 16.426 1.00 84.19 135 LEU A C 1
ATOM 1015 O O . LEU A 1 135 ? -21.172 -3.073 16.785 1.00 84.19 135 LEU A O 1
ATOM 1019 N N . LEU A 1 136 ? -19.274 -4.059 16.097 1.00 85.38 136 LEU A N 1
ATOM 1020 C CA . LEU A 1 136 ? -19.834 -5.412 16.033 1.00 85.38 136 LEU A CA 1
ATOM 1021 C C . LEU A 1 136 ? -19.828 -6.102 17.391 1.00 85.38 136 LEU A C 1
ATOM 1023 O O . LEU A 1 136 ? -20.749 -6.862 17.692 1.00 85.38 136 LEU A O 1
ATOM 1027 N N . CYS A 1 137 ? -18.786 -5.874 18.190 1.00 90.56 137 CYS A N 1
ATOM 1028 C CA . CYS A 1 137 ? -18.577 -6.626 19.418 1.00 90.56 137 CYS A 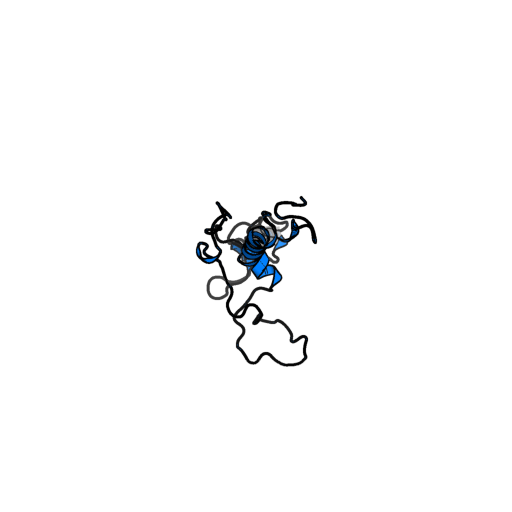CA 1
ATOM 1029 C C . CYS A 1 137 ? -18.067 -5.787 20.593 1.00 90.56 137 CYS A C 1
ATOM 1031 O O . CYS A 1 137 ? -17.859 -6.366 21.652 1.00 90.56 137 CYS A O 1
ATOM 1033 N N . GLY A 1 138 ? -17.907 -4.465 20.468 1.00 87.19 138 GLY A N 1
ATOM 1034 C CA . GLY A 1 138 ? -17.413 -3.599 21.546 1.00 87.19 138 GLY A CA 1
ATOM 1035 C C . GLY A 1 138 ? -15.952 -3.853 21.932 1.00 87.19 138 GLY A C 1
ATOM 1036 O O . GLY A 1 138 ? -15.616 -3.734 23.109 1.00 87.19 138 GLY A O 1
ATOM 1037 N N . CYS A 1 139 ? -15.118 -4.271 20.976 1.00 89.19 139 CYS A N 1
ATOM 1038 C CA . CYS A 1 139 ? -13.687 -4.515 21.168 1.00 89.19 139 CYS A CA 1
ATOM 1039 C C . CYS A 1 139 ? -12.841 -3.566 20.320 1.00 89.19 139 CYS A C 1
ATOM 1041 O O . CYS A 1 139 ? -13.254 -3.175 19.239 1.00 89.19 139 CYS A O 1
ATOM 1043 N N . ASN A 1 140 ? -11.608 -3.293 20.746 1.00 85.25 140 ASN A N 1
ATOM 1044 C CA . ASN A 1 140 ? -10.732 -2.349 20.039 1.00 85.25 140 ASN A CA 1
ATOM 1045 C C . ASN A 1 140 ? -10.306 -2.798 18.624 1.00 85.25 140 ASN A C 1
ATOM 1047 O O . ASN A 1 140 ? -9.711 -1.997 17.911 1.00 85.25 140 ASN A O 1
ATOM 1051 N N . ASP A 1 141 ? -10.556 -4.059 18.253 1.00 86.44 141 ASP A N 1
ATOM 1052 C CA . ASP A 1 141 ? -10.224 -4.672 16.964 1.00 86.44 141 ASP A CA 1
ATOM 1053 C C . ASP A 1 141 ? -11.218 -5.812 16.662 1.00 86.44 141 ASP A C 1
ATOM 1055 O O . ASP A 1 141 ? -11.631 -6.545 17.567 1.00 86.44 141 ASP A O 1
ATOM 1059 N N . VAL A 1 142 ? -11.623 -5.980 15.402 1.00 89.62 142 VAL A N 1
ATOM 1060 C CA . VAL A 1 142 ? -12.535 -7.053 14.971 1.00 89.62 142 VAL A CA 1
ATOM 1061 C C . VAL A 1 142 ? -11.957 -8.458 15.179 1.00 89.62 142 VAL A C 1
ATOM 1063 O O . VAL A 1 142 ? -12.708 -9.398 15.438 1.00 89.62 142 VAL A O 1
ATOM 1066 N N . HIS A 1 143 ? -10.634 -8.618 15.135 1.00 90.94 143 HIS A N 1
ATOM 1067 C CA . HIS A 1 143 ? -9.945 -9.879 15.413 1.00 90.94 143 HIS A CA 1
ATOM 1068 C C . HIS A 1 143 ? -10.015 -10.268 16.897 1.00 90.94 143 HIS A C 1
ATOM 1070 O O . HIS A 1 143 ? -9.855 -11.442 17.223 1.00 90.94 143 HIS A O 1
ATOM 1076 N N . ALA A 1 144 ? -10.305 -9.312 17.787 1.00 92.56 144 ALA A N 1
ATOM 1077 C CA . ALA A 1 144 ? -10.540 -9.568 19.204 1.00 92.56 144 ALA A CA 1
ATOM 1078 C C . ALA A 1 144 ? -11.978 -10.041 19.494 1.00 92.56 144 ALA A C 1
ATOM 1080 O O . ALA A 1 144 ? -12.259 -10.487 20.608 1.00 92.56 144 ALA A O 1
ATOM 1081 N N . CYS A 1 145 ? -12.901 -9.955 18.529 1.00 93.25 145 CYS A N 1
ATOM 1082 C CA . CYS A 1 145 ? -14.283 -10.385 18.719 1.00 93.25 145 CYS A CA 1
ATOM 1083 C C . CYS A 1 145 ? -14.389 -11.905 18.903 1.00 93.25 145 CYS A C 1
ATOM 1085 O O . CYS A 1 145 ? -13.915 -12.678 18.070 1.00 93.25 145 CYS A O 1
ATOM 1087 N N . VAL A 1 146 ? -15.126 -12.348 19.926 1.00 93.19 146 VAL A N 1
ATOM 1088 C CA . VAL A 1 146 ? -15.437 -13.772 20.122 1.00 93.19 146 VAL A CA 1
ATOM 1089 C C . VAL A 1 146 ? -16.812 -14.112 19.524 1.00 93.19 146 VAL A C 1
ATOM 1091 O O . VAL A 1 146 ? -17.829 -13.613 20.018 1.00 93.19 146 VAL A O 1
ATOM 1094 N N . PRO A 1 147 ? -16.900 -14.99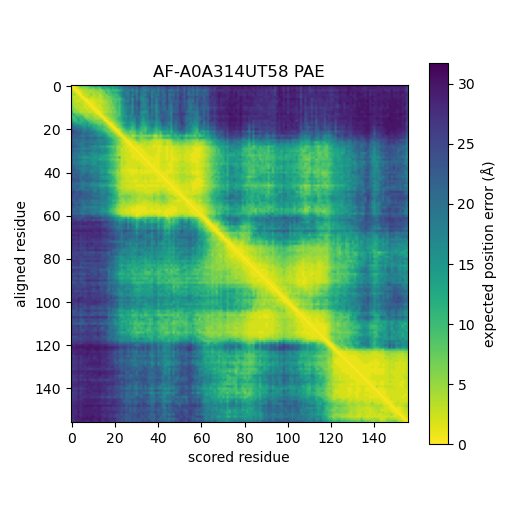2 18.507 1.00 90.94 147 PRO A N 1
ATOM 1095 C CA . PRO A 1 147 ? -18.172 -15.359 17.889 1.00 90.94 147 PRO A CA 1
ATOM 1096 C C . PRO A 1 147 ? -19.175 -15.942 18.891 1.00 90.94 147 PRO A C 1
ATOM 1098 O O . PRO A 1 147 ? -18.843 -16.826 19.678 1.00 90.94 147 PRO A O 1
ATOM 1101 N N . GLY A 1 148 ? -20.421 -15.463 18.846 1.00 88.19 148 GLY A N 1
ATOM 1102 C CA . GLY A 1 148 ? -21.502 -15.935 19.722 1.00 88.19 148 GLY A CA 1
ATOM 1103 C C . GLY A 1 148 ? -21.424 -15.445 21.173 1.00 88.19 148 GLY A C 1
ATOM 1104 O O . GLY A 1 148 ? -22.291 -15.804 21.970 1.00 88.19 148 GLY A O 1
ATOM 1105 N N . SER A 1 149 ? -20.430 -14.622 21.517 1.00 89.50 149 SER A N 1
ATOM 1106 C CA . SER A 1 149 ? -20.309 -14.019 22.845 1.00 89.50 149 SER A CA 1
ATOM 1107 C C . SER A 1 149 ? -21.061 -12.686 22.950 1.00 89.50 149 SER A C 1
ATOM 1109 O O . SER A 1 149 ? -21.325 -12.037 21.935 1.00 89.50 149 SER A O 1
ATOM 1111 N N . PRO A 1 150 ? -21.401 -12.240 24.174 1.00 88.88 150 PRO A N 1
ATOM 1112 C CA . PRO A 1 150 ? -21.928 -10.898 24.400 1.00 88.88 150 PRO A CA 1
ATOM 1113 C C . PRO A 1 150 ? -20.925 -9.801 23.991 1.00 88.88 150 PRO A C 1
ATOM 1115 O O . PRO A 1 150 ? -19.715 -10.019 24.129 1.00 88.88 150 PRO A O 1
ATOM 1118 N N . PRO A 1 151 ? -21.397 -8.605 23.581 1.00 88.38 151 PRO A N 1
ATOM 1119 C CA . PRO A 1 151 ? -20.530 -7.449 23.345 1.00 88.38 151 PRO A CA 1
ATOM 1120 C C . PRO A 1 151 ? -19.630 -7.139 24.554 1.00 88.38 151 PRO A C 1
ATOM 1122 O O . PRO A 1 151 ? -20.058 -7.267 25.701 1.00 88.38 151 PRO A O 1
ATOM 1125 N N . GLY A 1 152 ? -18.387 -6.740 24.293 1.00 87.44 152 GLY A N 1
ATOM 1126 C CA . GLY A 1 152 ? -17.321 -6.501 25.267 1.00 87.44 152 GLY A CA 1
ATOM 1127 C C . GLY A 1 152 ? -16.491 -7.742 25.616 1.00 87.44 152 GLY A C 1
ATOM 1128 O O . GLY A 1 152 ? -15.541 -7.644 26.391 1.00 87.44 152 GLY A O 1
ATOM 1129 N N . SER A 1 153 ? -16.820 -8.915 25.065 1.00 91.88 153 SER A N 1
ATOM 1130 C CA . SER A 1 153 ? -16.056 -10.151 25.283 1.00 91.88 153 SER A CA 1
ATOM 1131 C C . SER A 1 153 ? -14.891 -10.242 24.291 1.00 91.88 153 SER A C 1
ATOM 1133 O O . SER A 1 153 ? -15.033 -10.847 23.229 1.00 91.88 153 SER A O 1
ATOM 1135 N N . CYS A 1 154 ? -13.761 -9.621 24.636 1.00 93.00 154 CYS A N 1
ATOM 1136 C CA . CYS A 1 154 ? -12.598 -9.492 23.754 1.00 93.00 154 CYS A CA 1
ATOM 1137 C C . CYS A 1 154 ? -11.495 -10.504 24.088 1.00 93.00 154 CYS A C 1
ATOM 1139 O O . CYS A 1 154 ? -11.137 -10.667 25.259 1.00 93.00 154 CYS A O 1
ATOM 1141 N N . GLN A 1 155 ? -10.930 -11.155 23.070 1.00 90.50 155 GLN A N 1
ATOM 1142 C CA . GLN A 1 155 ? -9.678 -11.899 23.203 1.00 90.50 155 GLN A CA 1
ATOM 1143 C C . GLN A 1 155 ? -8.467 -10.988 22.952 1.00 90.50 155 GLN A C 1
ATOM 1145 O O . GLN A 1 155 ? -8.566 -10.071 22.138 1.00 90.50 155 GLN A O 1
ATOM 1150 N N . PRO A 1 156 ? -7.357 -11.206 23.682 1.00 77.62 156 PRO A N 1
ATOM 1151 C CA . PRO A 1 156 ? -6.104 -10.504 23.436 1.00 77.62 156 PRO A CA 1
ATOM 1152 C C . PRO A 1 156 ? -5.472 -10.889 22.096 1.00 77.62 156 PRO A C 1
ATOM 1154 O O . PRO A 1 156 ? -5.679 -12.042 21.649 1.00 77.62 156 PRO A O 1
#